Protein AF-A0A931THU3-F1 (afdb_monomer)

Radius of gyration: 15.35 Å; Cα contacts (8 Å, |Δi|>4): 109; chains: 1; bounding box: 38×20×38 Å

Nearest PDB structures (foldseek):
  2hu9-assembly2_B  TM=8.409E-01  e=5.984E-05  Archaeoglobus fulgidus

pLDDT: mean 90.41, std 8.3, range [54.19, 97.56]

Mean predicted aligned error: 4.7 Å

Sequence (86 aa):
MLTVKALLCESALRGVREGPYRFCADPACAVVYFDDNGHVFNTADLRVPVWQKQPAGARMICYCFDENETSMALEFAQTGRCDASL

Secondary structure (DSSP, 8-state):
-HHHHHHB-HHHHTT--SS--EE---TT--EEEE-TTS-EEEGGGBSS--GGGSPSSS-EEETTTTEEHHHHHHHHHHHS------

Structure (mmCIF, N/CA/C/O backbone):
data_AF-A0A931THU3-F1
#
_entry.id   AF-A0A931THU3-F1
#
loop_
_atom_site.group_PDB
_atom_site.id
_atom_site.type_symbol
_atom_site.label_atom_id
_atom_site.label_alt_id
_atom_site.label_comp_id
_atom_site.label_asym_id
_atom_site.label_entity_id
_atom_site.label_seq_id
_atom_site.pdbx_PDB_ins_code
_atom_site.Cartn_x
_atom_site.Cartn_y
_atom_site.Cartn_z
_atom_site.occupancy
_atom_site.B_iso_or_equiv
_atom_site.auth_seq_id
_atom_site.auth_comp_id
_atom_site.auth_asym_id
_atom_site.auth_atom_id
_atom_site.pdbx_PDB_model_num
ATOM 1 N N . MET A 1 1 ? 18.546 3.163 -0.121 1.00 58.06 1 MET A N 1
ATOM 2 C CA . MET A 1 1 ? 17.125 3.470 0.184 1.00 58.06 1 MET A CA 1
ATOM 3 C C . MET A 1 1 ? 16.452 2.249 0.828 1.00 58.06 1 MET A C 1
ATOM 5 O O . MET A 1 1 ? 16.392 1.209 0.181 1.00 58.06 1 MET A O 1
ATOM 9 N N . LEU A 1 2 ? 16.035 2.328 2.101 1.00 68.31 2 LEU A N 1
ATOM 10 C CA . LEU A 1 2 ? 15.595 1.159 2.895 1.00 68.31 2 LEU A CA 1
ATOM 11 C C . LEU A 1 2 ? 14.115 0.781 2.663 1.00 68.31 2 LEU A C 1
ATOM 13 O O . LEU A 1 2 ? 13.772 -0.396 2.654 1.00 68.31 2 LEU A O 1
ATOM 17 N N . THR A 1 3 ? 13.252 1.774 2.425 1.00 75.75 3 THR A N 1
ATOM 18 C CA . THR A 1 3 ? 11.787 1.618 2.477 1.00 75.75 3 THR A CA 1
ATOM 19 C C . THR A 1 3 ? 11.216 0.776 1.339 1.00 75.75 3 THR A C 1
ATOM 21 O O . THR A 1 3 ? 10.448 -0.138 1.600 1.00 75.75 3 THR A O 1
ATOM 24 N N . VAL A 1 4 ? 11.621 1.014 0.083 1.00 84.06 4 VAL A N 1
ATOM 25 C CA . VAL A 1 4 ? 11.115 0.215 -1.053 1.00 84.06 4 VAL A CA 1
ATOM 26 C C . VAL A 1 4 ? 11.594 -1.230 -0.954 1.00 84.06 4 VAL A C 1
ATOM 28 O O . VAL A 1 4 ? 10.784 -2.139 -1.065 1.00 84.06 4 VAL A O 1
ATOM 31 N N . LYS A 1 5 ? 12.879 -1.462 -0.644 1.00 88.12 5 LYS A N 1
ATOM 32 C CA . LYS A 1 5 ? 13.431 -2.820 -0.491 1.00 88.12 5 LYS A CA 1
ATOM 33 C C . LYS A 1 5 ? 12.659 -3.634 0.562 1.00 88.12 5 LYS A C 1
ATOM 35 O O . LYS A 1 5 ? 12.373 -4.797 0.323 1.00 88.12 5 LYS A O 1
ATOM 40 N N . ALA A 1 6 ? 12.272 -3.029 1.687 1.00 89.19 6 ALA A N 1
ATOM 41 C CA . ALA A 1 6 ? 11.540 -3.720 2.756 1.00 89.19 6 ALA A CA 1
ATOM 42 C C . ALA A 1 6 ? 10.104 -4.148 2.378 1.00 89.19 6 ALA A C 1
ATOM 44 O O . ALA A 1 6 ? 9.547 -5.053 3.005 1.00 89.19 6 ALA A O 1
ATOM 45 N N . LEU A 1 7 ? 9.507 -3.498 1.374 1.00 92.25 7 LEU A N 1
ATOM 46 C CA . LEU A 1 7 ? 8.124 -3.722 0.946 1.00 92.25 7 LEU A CA 1
ATOM 47 C C . LEU A 1 7 ? 8.001 -4.669 -0.250 1.00 92.25 7 LEU A C 1
ATOM 49 O O . LEU A 1 7 ? 6.893 -5.102 -0.554 1.00 92.25 7 LEU A O 1
ATOM 53 N N . LEU A 1 8 ? 9.102 -4.988 -0.930 1.00 94.50 8 LEU A N 1
ATOM 54 C CA . LEU A 1 8 ? 9.085 -5.839 -2.116 1.00 94.50 8 LEU A CA 1
ATOM 55 C C . LEU A 1 8 ? 9.111 -7.330 -1.765 1.00 94.50 8 LEU A C 1
ATOM 57 O O . LEU A 1 8 ? 9.726 -7.758 -0.788 1.00 94.50 8 LEU A O 1
ATOM 61 N N . CYS A 1 9 ? 8.472 -8.126 -2.616 1.00 95.56 9 CYS A N 1
ATOM 62 C CA . CYS A 1 9 ? 8.660 -9.568 -2.686 1.00 95.56 9 CYS A CA 1
ATOM 63 C C . CYS A 1 9 ? 10.094 -9.903 -3.122 1.00 95.56 9 CYS A C 1
ATOM 65 O O . CYS A 1 9 ? 10.739 -9.140 -3.846 1.00 95.56 9 CYS A O 1
ATOM 67 N N . GLU A 1 10 ? 10.586 -11.086 -2.747 1.00 93.00 10 GLU A N 1
ATOM 68 C CA . GLU A 1 10 ? 11.962 -11.509 -3.053 1.00 93.00 10 GLU A CA 1
ATOM 69 C C . GLU A 1 10 ? 12.281 -11.499 -4.556 1.00 93.00 10 GLU A C 1
ATOM 71 O O . GLU A 1 10 ? 13.388 -11.141 -4.964 1.00 93.00 10 GLU A O 1
ATOM 76 N N . SER A 1 11 ? 11.299 -11.846 -5.391 1.00 93.25 11 SER A N 1
ATOM 77 C CA . SER A 1 11 ? 11.415 -11.820 -6.852 1.00 93.25 11 SER A CA 1
ATOM 78 C C . SER A 1 11 ? 11.686 -10.412 -7.394 1.00 93.25 11 SER A C 1
ATOM 80 O O . SER A 1 11 ? 12.509 -10.252 -8.298 1.00 93.25 11 SER A O 1
ATOM 82 N N . ALA A 1 12 ? 11.055 -9.391 -6.812 1.00 94.44 12 ALA A N 1
ATOM 83 C CA . ALA A 1 12 ? 11.158 -8.001 -7.245 1.00 94.44 12 ALA A CA 1
ATOM 84 C C . ALA A 1 12 ? 12.429 -7.300 -6.732 1.00 94.44 12 ALA A C 1
ATOM 86 O O . ALA A 1 12 ? 12.899 -6.344 -7.353 1.00 94.44 12 ALA A O 1
ATOM 87 N N . LEU A 1 13 ? 13.059 -7.802 -5.660 1.00 92.88 13 LEU A N 1
ATOM 88 C CA . LEU A 1 13 ? 14.286 -7.216 -5.094 1.00 92.88 13 LEU A CA 1
ATOM 89 C C . LEU A 1 13 ? 15.433 -7.100 -6.108 1.00 92.88 13 LEU A C 1
ATOM 91 O O . LEU A 1 13 ? 16.208 -6.145 -6.057 1.00 92.88 13 LEU A O 1
ATOM 95 N N . ARG A 1 14 ? 15.525 -8.033 -7.064 1.00 91.12 14 ARG A N 1
ATOM 96 C CA . ARG A 1 14 ? 16.548 -8.019 -8.130 1.00 91.12 14 ARG A CA 1
ATOM 97 C C . ARG A 1 14 ? 16.403 -6.820 -9.078 1.00 91.12 14 ARG A C 1
ATOM 99 O O . ARG A 1 14 ? 17.367 -6.412 -9.729 1.00 91.12 14 ARG A O 1
ATOM 106 N N . GLY A 1 15 ? 15.201 -6.254 -9.164 1.00 89.62 15 GLY A N 1
ATOM 107 C CA . GLY A 1 15 ? 14.891 -5.081 -9.977 1.00 89.62 15 GLY A CA 1
ATOM 108 C C . GLY A 1 15 ? 15.290 -3.758 -9.327 1.00 89.62 15 GLY A C 1
ATOM 109 O O . GLY A 1 15 ? 15.314 -2.738 -10.009 1.00 89.62 15 GLY A O 1
ATOM 110 N N . VAL A 1 16 ? 15.629 -3.749 -8.033 1.00 92.19 16 VAL A N 1
ATOM 111 C CA . VAL A 1 16 ? 15.931 -2.502 -7.324 1.00 92.19 16 VAL A CA 1
ATOM 112 C C . VAL A 1 16 ? 17.237 -1.906 -7.837 1.00 92.19 16 VAL A C 1
ATOM 114 O O . VAL A 1 16 ? 18.232 -2.608 -8.043 1.00 92.19 16 VAL A O 1
ATOM 117 N N . ARG A 1 17 ? 17.229 -0.592 -8.047 1.00 91.06 17 ARG A N 1
ATOM 118 C CA . ARG A 1 17 ? 18.406 0.207 -8.386 1.00 91.06 17 ARG A CA 1
ATOM 119 C C . ARG A 1 17 ? 18.676 1.224 -7.289 1.00 91.06 17 ARG A C 1
ATOM 121 O O . ARG A 1 17 ? 17.822 1.502 -6.448 1.00 91.06 17 ARG A O 1
ATOM 128 N N . GLU A 1 18 ? 19.893 1.746 -7.273 1.00 88.25 18 GLU A N 1
ATOM 129 C CA . GLU A 1 18 ? 20.209 2.887 -6.424 1.00 88.25 18 GLU A CA 1
ATOM 130 C C . GLU A 1 18 ? 19.636 4.156 -7.056 1.00 88.25 18 GLU A C 1
ATOM 132 O O . GLU A 1 18 ? 19.736 4.363 -8.263 1.00 88.25 18 GLU A O 1
ATOM 137 N N . GLY A 1 19 ? 19.008 4.987 -6.230 1.00 88.12 19 GLY A N 1
ATOM 138 C CA . GLY A 1 19 ? 18.317 6.187 -6.679 1.00 88.12 19 GLY A CA 1
ATOM 139 C C . GLY A 1 19 ? 17.028 6.446 -5.900 1.00 88.12 19 GLY A C 1
ATOM 140 O O . GLY A 1 19 ? 16.592 5.604 -5.105 1.00 88.12 19 GLY A O 1
ATOM 141 N N . PRO A 1 20 ? 16.434 7.635 -6.082 1.00 92.00 20 PRO A N 1
ATOM 142 C CA . PRO A 1 20 ? 15.163 7.976 -5.469 1.00 92.00 20 PRO A CA 1
ATOM 143 C C . PRO A 1 20 ? 14.011 7.294 -6.211 1.00 92.00 20 PRO A C 1
ATOM 145 O O . PRO A 1 20 ? 13.864 7.445 -7.421 1.00 92.00 20 PRO A O 1
ATOM 148 N N . TYR A 1 21 ? 13.151 6.607 -5.464 1.00 94.62 21 TYR A N 1
ATOM 149 C CA . TYR A 1 21 ? 11.847 6.179 -5.963 1.00 94.62 21 TYR A CA 1
ATOM 150 C C . TYR A 1 21 ? 10.759 7.111 -5.435 1.00 94.62 21 TYR A C 1
ATOM 152 O O . TYR A 1 21 ? 10.840 7.622 -4.315 1.00 94.62 21 TYR A O 1
ATOM 160 N N . ARG A 1 22 ? 9.709 7.293 -6.232 1.00 95.44 22 ARG A N 1
ATOM 161 C CA . ARG A 1 22 ? 8.495 8.032 -5.884 1.00 95.44 22 ARG A CA 1
ATOM 162 C C . ARG A 1 22 ? 7.312 7.082 -5.808 1.00 95.44 22 ARG A C 1
ATOM 164 O O . ARG A 1 22 ? 7.304 6.038 -6.452 1.00 95.44 22 ARG A O 1
ATOM 171 N N . PHE A 1 23 ? 6.323 7.457 -5.007 1.00 95.50 23 PHE A N 1
ATOM 172 C CA . PHE A 1 23 ? 5.086 6.706 -4.844 1.00 95.50 23 PHE A CA 1
ATOM 173 C C . PHE A 1 23 ? 3.993 7.259 -5.761 1.00 95.50 23 PHE A C 1
ATOM 175 O O . PHE A 1 23 ? 3.772 8.469 -5.808 1.00 95.50 23 PHE A O 1
ATOM 182 N N . CYS A 1 24 ? 3.284 6.382 -6.468 1.00 96.94 24 CYS A N 1
ATOM 183 C CA . CYS A 1 24 ? 2.105 6.753 -7.244 1.00 96.94 24 CYS A CA 1
ATOM 184 C C . CYS A 1 24 ? 0.846 6.603 -6.380 1.00 96.94 24 CYS A C 1
ATOM 186 O O . CYS A 1 24 ? 0.458 5.487 -6.041 1.00 96.94 24 CYS A O 1
ATOM 188 N N . ALA A 1 25 ? 0.175 7.713 -6.066 1.00 95.62 25 ALA A N 1
ATOM 189 C CA . ALA A 1 25 ? -1.031 7.716 -5.232 1.00 95.62 25 ALA A CA 1
ATOM 190 C C . ALA A 1 25 ? -2.348 7.493 -6.000 1.00 95.62 25 ALA A C 1
ATOM 192 O O . ALA A 1 25 ? -3.392 7.374 -5.368 1.00 95.62 25 ALA A O 1
ATOM 193 N N . ASP A 1 26 ? -2.314 7.431 -7.334 1.00 96.94 26 ASP A N 1
ATOM 194 C CA . ASP A 1 26 ? -3.516 7.251 -8.157 1.00 96.94 26 ASP A CA 1
ATOM 195 C C . ASP A 1 26 ? -4.141 5.862 -7.916 1.00 96.94 26 ASP A C 1
ATOM 197 O O . ASP A 1 26 ? -3.480 4.857 -8.195 1.00 96.94 26 ASP A O 1
ATOM 201 N N . PRO A 1 27 ? -5.387 5.763 -7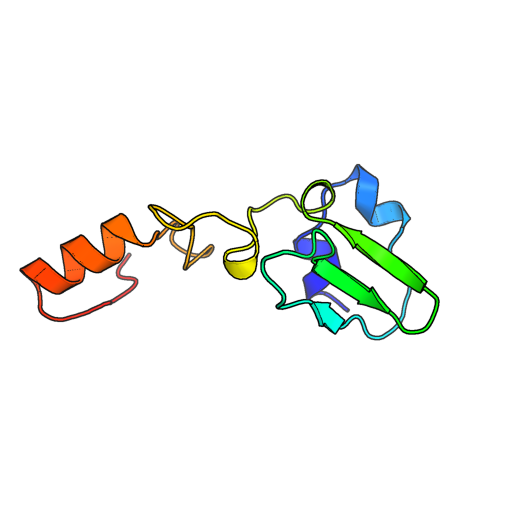.420 1.00 94.81 27 PRO A N 1
ATOM 202 C CA . PRO A 1 27 ? -6.017 4.481 -7.113 1.00 94.81 27 PRO A CA 1
ATOM 203 C C . PRO A 1 27 ? -6.262 3.597 -8.344 1.00 94.81 27 PRO A C 1
ATOM 205 O O . PRO A 1 27 ? -6.324 2.378 -8.203 1.00 94.81 27 PRO A O 1
ATOM 208 N N . ALA A 1 28 ? -6.371 4.175 -9.545 1.00 95.38 28 ALA A N 1
ATOM 209 C CA . ALA A 1 28 ? -6.577 3.428 -10.788 1.00 95.38 28 ALA A CA 1
ATOM 210 C C . ALA A 1 28 ? -5.263 2.910 -11.404 1.00 95.38 28 ALA A C 1
ATOM 212 O O . ALA A 1 28 ? -5.283 2.095 -12.327 1.00 95.38 28 ALA A O 1
ATOM 213 N N . CYS A 1 29 ? -4.112 3.365 -10.905 1.00 96.88 29 CYS A N 1
ATOM 214 C CA . CYS A 1 29 ? -2.804 2.987 -11.425 1.00 96.88 29 CYS A CA 1
ATOM 215 C C . CYS A 1 29 ? -2.198 1.834 -10.615 1.00 96.88 29 CYS A C 1
ATOM 217 O O . CYS A 1 29 ? -1.905 1.994 -9.434 1.00 96.88 29 CYS A O 1
ATOM 219 N N . ALA A 1 30 ? -1.919 0.692 -11.249 1.00 96.75 30 ALA A N 1
ATOM 220 C CA . ALA A 1 30 ? -1.302 -0.455 -10.572 1.00 96.75 30 ALA A CA 1
ATOM 221 C C . ALA A 1 30 ? 0.160 -0.216 -10.137 1.00 96.75 30 ALA A C 1
ATOM 223 O O . ALA A 1 30 ? 0.685 -0.969 -9.317 1.00 96.75 30 ALA A O 1
ATOM 224 N N . VAL A 1 31 ? 0.827 0.818 -10.664 1.00 97.56 31 VAL A N 1
ATOM 225 C CA . VAL A 1 31 ? 2.184 1.197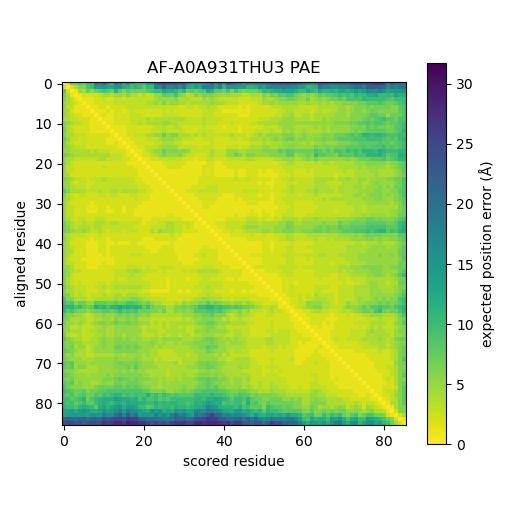 -10.246 1.00 97.56 31 VAL A CA 1
ATOM 226 C C . VAL A 1 31 ? 2.149 1.724 -8.813 1.00 97.56 31 VAL A C 1
ATOM 228 O O . VAL A 1 31 ? 1.313 2.557 -8.461 1.00 97.56 31 VAL A O 1
ATOM 231 N N . VAL A 1 32 ? 3.086 1.254 -7.995 1.00 97.00 32 VAL A N 1
ATOM 232 C CA . VAL A 1 32 ? 3.280 1.681 -6.608 1.00 97.00 32 VAL A CA 1
ATOM 233 C C . VAL A 1 32 ? 4.507 2.572 -6.505 1.00 97.00 32 VAL A C 1
ATOM 235 O O . VAL A 1 32 ? 4.381 3.727 -6.107 1.00 97.00 32 VAL A O 1
ATOM 238 N N . TYR A 1 33 ? 5.674 2.061 -6.904 1.00 96.56 33 TYR A N 1
ATOM 239 C CA . TYR A 1 33 ? 6.932 2.802 -6.886 1.00 96.56 33 TYR A CA 1
ATOM 240 C C . TYR A 1 33 ? 7.500 2.942 -8.291 1.00 96.56 33 TYR A C 1
ATOM 242 O O . TYR A 1 33 ? 7.451 1.997 -9.073 1.00 96.56 33 TYR A O 1
ATOM 250 N N . PHE A 1 34 ? 8.067 4.104 -8.594 1.00 96.19 34 PHE A N 1
ATOM 251 C CA . PHE A 1 34 ? 8.743 4.365 -9.862 1.00 96.19 34 PHE A CA 1
ATOM 252 C C . PHE A 1 34 ? 9.947 5.290 -9.673 1.00 96.19 34 PHE A C 1
ATOM 254 O O . PHE A 1 34 ? 9.981 6.062 -8.713 1.00 96.19 34 PHE A O 1
ATOM 261 N N . ASP A 1 35 ? 10.924 5.224 -10.573 1.00 94.75 35 ASP A N 1
ATOM 262 C CA . ASP A 1 35 ? 12.061 6.150 -10.620 1.00 94.75 35 ASP A CA 1
ATOM 263 C C . ASP A 1 35 ? 12.098 6.961 -11.932 1.00 94.75 35 ASP A C 1
ATOM 265 O O . ASP A 1 35 ? 11.281 6.764 -12.832 1.00 94.75 35 ASP A O 1
ATOM 269 N N . ASP A 1 36 ? 13.049 7.895 -12.035 1.00 93.88 36 ASP A N 1
ATOM 270 C CA . ASP A 1 36 ? 13.249 8.728 -13.236 1.00 93.88 36 ASP A CA 1
ATOM 271 C C . ASP A 1 36 ? 13.851 7.965 -14.429 1.00 93.88 36 ASP A C 1
ATOM 273 O O . ASP A 1 36 ? 13.877 8.480 -15.544 1.00 93.88 36 ASP A O 1
ATOM 277 N N . ASN A 1 37 ? 14.326 6.736 -14.214 1.00 93.06 37 ASN A N 1
ATOM 278 C CA . ASN A 1 37 ? 14.958 5.904 -15.237 1.00 93.06 37 ASN A CA 1
ATOM 279 C C . ASN A 1 37 ? 13.985 4.875 -15.837 1.00 93.06 37 ASN A C 1
ATOM 281 O O . ASN A 1 37 ? 14.395 4.040 -16.644 1.00 93.06 37 ASN A O 1
ATOM 285 N N . GLY A 1 38 ? 12.707 4.922 -15.448 1.00 91.69 38 GLY A N 1
ATOM 286 C CA . GLY A 1 38 ? 11.658 4.038 -15.953 1.00 91.69 38 GLY A CA 1
ATOM 287 C C . GLY A 1 38 ? 11.551 2.692 -15.233 1.00 91.69 38 GLY A C 1
ATOM 288 O O . GLY A 1 38 ? 10.807 1.825 -15.694 1.00 91.69 38 GLY A O 1
ATOM 289 N N . HIS A 1 39 ? 12.241 2.490 -14.106 1.00 94.38 39 HIS A N 1
ATOM 290 C CA . HIS A 1 39 ? 12.009 1.317 -13.264 1.00 94.38 39 HIS A CA 1
ATOM 291 C C . HIS A 1 39 ? 10.698 1.485 -12.505 1.00 94.38 39 HIS A C 1
ATOM 293 O O . HIS A 1 39 ? 10.451 2.524 -11.893 1.00 94.38 39 HIS A O 1
ATOM 299 N N . VAL A 1 40 ? 9.879 0.436 -12.507 1.00 96.12 40 VAL A N 1
ATOM 300 C CA . VAL A 1 40 ? 8.567 0.428 -11.861 1.00 96.12 40 VAL A CA 1
ATOM 301 C C . VAL A 1 40 ? 8.379 -0.833 -11.028 1.00 96.12 40 VAL A C 1
ATOM 303 O O . VAL A 1 40 ? 8.847 -1.906 -11.402 1.00 96.12 40 VAL A O 1
ATOM 306 N N . PHE A 1 41 ? 7.658 -0.690 -9.921 1.00 97.44 41 PHE A N 1
ATOM 307 C CA . PHE A 1 41 ? 7.124 -1.786 -9.119 1.00 97.44 41 PHE A CA 1
ATOM 308 C C . PHE A 1 41 ? 5.619 -1.597 -8.980 1.00 97.44 41 PHE A C 1
ATOM 310 O O . PHE A 1 41 ? 5.158 -0.514 -8.601 1.00 97.44 41 PHE A O 1
ATOM 317 N N . ASN A 1 42 ? 4.856 -2.631 -9.305 1.00 97.50 42 ASN A N 1
ATOM 318 C CA . ASN A 1 42 ? 3.402 -2.642 -9.220 1.00 97.50 42 ASN A CA 1
ATOM 319 C C . ASN A 1 42 ? 2.920 -3.339 -7.937 1.00 97.50 42 ASN A C 1
ATOM 321 O O . ASN A 1 42 ? 3.712 -3.807 -7.123 1.00 97.50 42 ASN A O 1
ATOM 325 N N . THR A 1 43 ? 1.606 -3.397 -7.739 1.00 96.44 43 THR A N 1
ATOM 326 C CA . THR A 1 43 ? 0.987 -4.014 -6.556 1.00 96.44 43 THR A CA 1
ATOM 327 C C . THR A 1 43 ? 1.380 -5.475 -6.322 1.00 96.44 43 THR A C 1
ATOM 329 O O . THR A 1 43 ? 1.456 -5.879 -5.168 1.00 96.44 43 THR A O 1
ATOM 332 N N . ALA A 1 44 ? 1.654 -6.257 -7.370 1.00 96.25 44 ALA A N 1
ATOM 333 C CA . ALA A 1 44 ? 2.070 -7.658 -7.256 1.00 96.25 44 ALA A CA 1
ATOM 334 C C . ALA A 1 44 ? 3.551 -7.821 -6.868 1.00 96.25 44 ALA A C 1
ATOM 336 O O . ALA A 1 44 ? 3.956 -8.889 -6.407 1.00 96.25 44 ALA A O 1
ATOM 337 N N . ASP A 1 45 ? 4.356 -6.768 -7.022 1.00 97.00 45 ASP A N 1
ATOM 338 C CA . ASP A 1 45 ? 5.764 -6.766 -6.624 1.00 97.00 45 ASP A CA 1
ATOM 339 C C . ASP A 1 45 ? 5.944 -6.525 -5.120 1.00 97.00 45 ASP A C 1
ATOM 341 O O . ASP A 1 45 ? 7.042 -6.721 -4.596 1.00 97.00 45 ASP A O 1
ATOM 345 N N . LEU A 1 46 ? 4.891 -6.091 -4.417 1.00 95.38 46 LEU A N 1
ATOM 346 C CA . LEU A 1 46 ? 4.916 -5.809 -2.987 1.00 95.38 46 LEU A CA 1
ATOM 347 C C . LEU A 1 46 ? 4.346 -6.968 -2.167 1.00 95.38 46 LEU A C 1
ATOM 349 O O . LEU A 1 46 ? 3.365 -7.605 -2.538 1.00 95.38 46 LEU A O 1
ATOM 353 N N . ARG A 1 47 ? 4.938 -7.193 -0.992 1.00 94.25 47 ARG A N 1
ATOM 354 C CA . ARG A 1 47 ? 4.527 -8.247 -0.047 1.00 94.25 47 ARG A CA 1
ATOM 355 C C . ARG A 1 47 ? 3.372 -7.848 0.875 1.00 94.25 47 ARG A C 1
ATOM 357 O O . ARG A 1 47 ? 2.908 -8.673 1.655 1.00 94.25 47 ARG A O 1
ATOM 364 N N . VAL A 1 48 ? 2.951 -6.586 0.824 1.00 91.12 48 VAL A N 1
ATOM 365 C CA . VAL A 1 48 ? 1.819 -6.045 1.585 1.00 91.12 48 VAL A CA 1
ATOM 366 C C . VAL A 1 48 ? 0.862 -5.316 0.639 1.00 91.12 48 VAL A C 1
ATOM 368 O O . VAL A 1 48 ? 1.322 -4.693 -0.324 1.00 91.12 48 VAL A O 1
ATOM 371 N N . PRO A 1 49 ? -0.459 -5.366 0.890 1.00 92.69 49 PRO A N 1
ATOM 372 C CA . PRO A 1 49 ? -1.4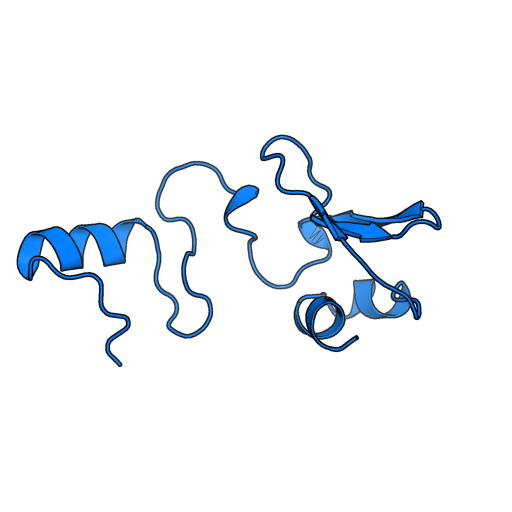19 -4.595 0.110 1.00 92.69 49 PRO A CA 1
ATOM 373 C C . PRO A 1 49 ? -1.166 -3.100 0.310 1.00 92.69 49 PRO A C 1
ATOM 375 O O . PRO A 1 49 ? -0.899 -2.669 1.420 1.00 92.69 49 PRO A O 1
ATOM 378 N N . VAL A 1 50 ? -1.278 -2.296 -0.747 1.00 93.94 50 VAL A N 1
ATOM 379 C CA . VAL A 1 50 ? -1.108 -0.836 -0.659 1.00 93.94 50 VAL A CA 1
ATOM 380 C C . VAL A 1 50 ? -2.470 -0.177 -0.510 1.00 93.94 50 VAL A C 1
ATOM 382 O O . VAL A 1 50 ? -3.259 -0.239 -1.449 1.00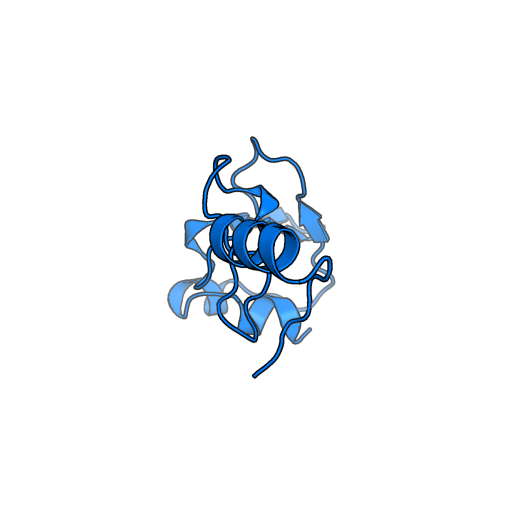 93.94 50 VAL A O 1
ATOM 385 N N . TRP A 1 51 ? -2.730 0.486 0.621 1.00 93.25 51 TRP A N 1
ATOM 386 C CA . TRP A 1 51 ? -4.023 1.120 0.933 1.00 93.25 51 TRP A CA 1
ATOM 387 C C . TRP A 1 51 ? -4.643 1.906 -0.240 1.00 93.25 51 TRP A C 1
ATOM 389 O O . TRP A 1 51 ? -5.789 1.649 -0.605 1.00 93.25 51 TRP A O 1
ATOM 399 N N . GLN A 1 52 ? -3.883 2.792 -0.901 1.00 93.12 52 GLN A N 1
ATOM 400 C CA . GLN A 1 52 ? -4.373 3.605 -2.030 1.00 93.12 52 GLN A CA 1
ATOM 401 C C . GLN A 1 52 ? -4.825 2.773 -3.242 1.00 93.12 52 GLN A C 1
ATOM 403 O O . GLN A 1 52 ? -5.556 3.281 -4.084 1.00 93.12 52 GLN A O 1
ATOM 408 N N . LYS A 1 53 ? -4.363 1.525 -3.362 1.00 95.25 53 LYS A N 1
ATOM 409 C CA . LYS A 1 53 ? -4.608 0.628 -4.504 1.00 95.25 53 LYS A CA 1
ATOM 410 C C . LYS A 1 53 ? -5.677 -0.425 -4.213 1.00 95.25 53 LYS A C 1
ATOM 412 O O . LYS A 1 53 ? -5.898 -1.308 -5.037 1.00 95.25 53 LYS A O 1
ATOM 417 N N . GLN A 1 54 ? -6.295 -0.379 -3.035 1.00 93.31 54 GLN A N 1
ATOM 418 C CA . GLN A 1 54 ? -7.323 -1.329 -2.619 1.00 93.31 54 GLN A CA 1
ATOM 419 C C . GLN A 1 54 ? -8.731 -0.724 -2.778 1.00 93.31 54 GLN A C 1
ATOM 421 O O . GLN A 1 54 ? -8.910 0.485 -2.608 1.00 93.31 54 GLN A O 1
ATOM 426 N N . PRO A 1 55 ? -9.757 -1.539 -3.085 1.00 90.19 55 PRO A N 1
ATOM 427 C CA . PRO A 1 55 ? -11.153 -1.096 -3.082 1.00 90.19 55 PRO A CA 1
ATOM 428 C C . PRO A 1 55 ? -11.614 -0.727 -1.664 1.00 90.19 55 PRO A C 1
ATOM 430 O O . PRO A 1 55 ? -11.051 -1.204 -0.685 1.00 90.19 55 PRO A O 1
ATOM 433 N N . ALA A 1 56 ? -12.612 0.158 -1.529 1.00 87.44 56 ALA A N 1
ATOM 434 C CA . ALA A 1 56 ? -13.143 0.592 -0.216 1.00 87.44 56 ALA A CA 1
ATOM 435 C C . ALA A 1 56 ? -13.677 -0.598 0.582 1.00 87.44 56 ALA A C 1
ATOM 437 O O . ALA A 1 56 ? -14.315 -1.465 -0.014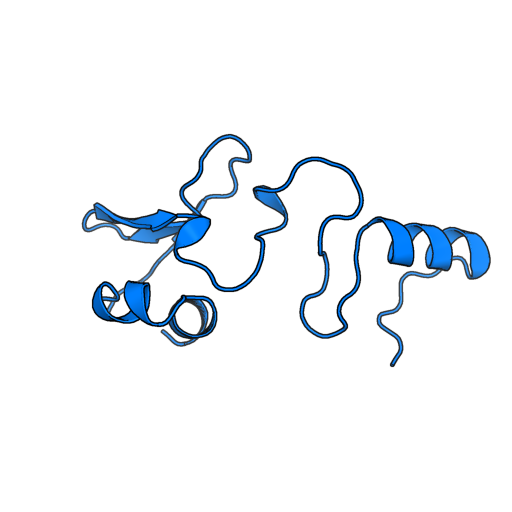 1.00 87.44 56 ALA A O 1
ATOM 438 N N . GLY A 1 57 ? -13.430 -0.647 1.895 1.00 87.94 57 GLY A N 1
ATOM 439 C CA . GLY A 1 57 ? -13.906 -1.758 2.715 1.00 87.94 57 GLY A CA 1
ATOM 440 C C . GLY A 1 57 ? -13.104 -1.943 3.995 1.00 87.94 57 GLY A C 1
ATOM 441 O O . GLY A 1 57 ? -13.090 -1.078 4.852 1.00 87.94 57 GLY A O 1
ATOM 442 N N . ALA A 1 58 ? -12.469 -3.103 4.144 1.00 86.06 58 ALA A N 1
ATOM 443 C CA . ALA A 1 58 ? -11.559 -3.406 5.247 1.00 86.06 58 ALA A CA 1
ATOM 444 C C . ALA A 1 58 ? -10.102 -3.230 4.788 1.00 86.06 58 ALA A C 1
ATOM 446 O O . ALA A 1 58 ? -9.285 -4.142 4.916 1.00 86.06 58 ALA A O 1
ATOM 447 N N . ARG A 1 59 ? -9.772 -2.087 4.167 1.00 93.56 59 ARG A N 1
ATOM 448 C CA . ARG A 1 59 ? -8.399 -1.856 3.692 1.00 93.56 59 ARG A CA 1
ATOM 449 C C . ARG A 1 59 ? -7.450 -1.754 4.874 1.00 93.56 59 ARG A C 1
ATOM 451 O O . ARG A 1 59 ? -7.768 -1.098 5.861 1.00 93.56 59 ARG A O 1
ATOM 458 N N . MET A 1 60 ? -6.266 -2.334 4.723 1.00 92.12 60 MET A N 1
ATOM 459 C CA . MET A 1 60 ? -5.180 -2.188 5.686 1.00 92.12 60 MET A CA 1
ATOM 460 C C . MET A 1 60 ? -4.762 -0.719 5.788 1.00 92.12 60 MET A C 1
ATOM 462 O O . MET A 1 60 ? -4.425 -0.115 4.768 1.00 92.12 60 MET A O 1
ATOM 466 N N . ILE A 1 61 ? -4.778 -0.153 6.995 1.00 90.31 61 ILE A N 1
ATOM 467 C CA . ILE A 1 61 ? -4.353 1.229 7.251 1.00 90.31 61 ILE A CA 1
ATOM 468 C C . ILE A 1 61 ? -3.016 1.254 7.984 1.00 90.31 61 ILE A C 1
ATOM 470 O O . ILE A 1 61 ? -2.135 2.033 7.612 1.00 90.31 61 ILE A O 1
ATOM 474 N N . CYS A 1 62 ? -2.834 0.394 8.987 1.00 89.38 62 CYS A N 1
ATOM 475 C CA . CYS A 1 62 ? -1.603 0.353 9.764 1.00 89.38 62 CYS A CA 1
ATOM 476 C C . CYS A 1 62 ? -0.953 -1.029 9.710 1.00 89.38 62 CYS A C 1
ATOM 478 O O . CYS A 1 62 ? -1.340 -1.944 10.427 1.00 89.38 62 CYS A O 1
ATOM 480 N N . TYR A 1 63 ? 0.116 -1.150 8.919 1.00 88.50 63 TYR A N 1
ATOM 481 C CA . TYR A 1 63 ? 0.882 -2.398 8.805 1.00 88.50 63 TYR A CA 1
ATOM 482 C C . TYR A 1 63 ? 1.638 -2.783 10.085 1.00 88.50 63 TYR A C 1
ATOM 484 O O . TYR A 1 63 ? 2.094 -3.915 10.200 1.00 88.50 63 TYR A O 1
ATOM 492 N N . CYS A 1 64 ? 1.820 -1.851 11.024 1.00 88.44 64 CYS A N 1
ATOM 493 C CA . CYS A 1 64 ? 2.534 -2.118 12.273 1.00 88.44 64 CYS A CA 1
ATOM 494 C C . CYS A 1 64 ? 1.703 -2.955 13.253 1.00 88.44 64 CYS A C 1
ATOM 496 O O . CYS A 1 64 ? 2.275 -3.739 14.003 1.00 88.44 64 CYS A O 1
ATOM 498 N N . PHE A 1 65 ? 0.381 -2.769 13.238 1.00 88.38 65 PHE A N 1
ATOM 499 C CA . PHE A 1 65 ? -0.549 -3.345 14.215 1.00 88.38 65 PHE A CA 1
ATOM 500 C C . PHE A 1 65 ? -1.676 -4.156 13.560 1.00 88.38 65 PHE A C 1
ATOM 502 O O . PHE A 1 65 ? -2.573 -4.611 14.250 1.00 88.38 65 PHE A O 1
ATOM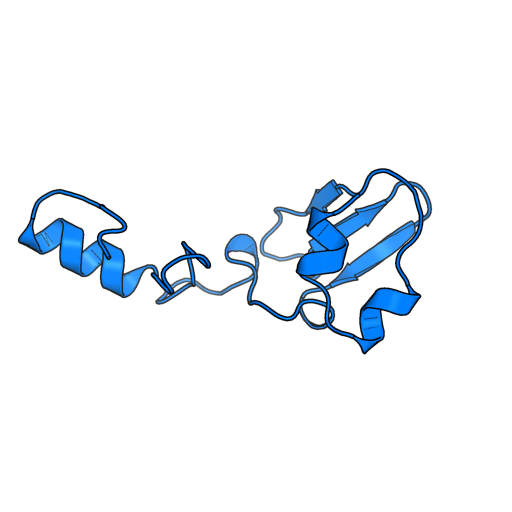 509 N N . ASP A 1 66 ? -1.608 -4.357 12.239 1.00 88.31 66 ASP A N 1
ATOM 510 C CA . ASP A 1 66 ? -2.596 -5.106 11.447 1.00 88.31 66 ASP A CA 1
ATOM 511 C C . ASP A 1 66 ? -4.013 -4.490 11.463 1.00 88.31 66 ASP A C 1
ATOM 513 O O . ASP A 1 66 ? -5.026 -5.172 11.314 1.00 88.31 66 ASP A O 1
ATOM 517 N N . GLU A 1 67 ? -4.084 -3.163 11.610 1.00 91.12 67 GLU A N 1
ATOM 518 C CA . GLU A 1 67 ? -5.345 -2.423 11.693 1.00 91.12 67 GLU A CA 1
ATOM 519 C C . GLU A 1 67 ? -5.899 -2.058 10.316 1.00 91.12 67 GLU A C 1
ATOM 521 O O . GLU A 1 67 ? -5.184 -1.560 9.432 1.00 91.12 67 GLU A O 1
ATOM 526 N N . ASN A 1 68 ? -7.211 -2.217 10.155 1.00 92.81 68 ASN A N 1
ATOM 527 C CA . ASN A 1 68 ? -7.925 -1.921 8.922 1.00 92.81 68 ASN A CA 1
ATOM 528 C C . ASN A 1 68 ? -9.063 -0.906 9.129 1.00 92.81 68 ASN A C 1
ATOM 530 O O . ASN A 1 68 ? -9.423 -0.534 10.242 1.00 92.81 68 ASN A O 1
ATOM 534 N N . GLU A 1 69 ? -9.642 -0.444 8.022 1.00 92.88 69 GLU A N 1
ATOM 535 C CA . GLU A 1 69 ? -10.773 0.498 8.006 1.00 92.88 69 GLU A CA 1
ATOM 536 C C . GLU A 1 69 ? -11.944 0.065 8.905 1.00 92.88 69 GLU A C 1
ATOM 538 O O . GLU A 1 69 ? -12.577 0.909 9.535 1.00 92.88 69 GLU A O 1
ATOM 543 N N . THR A 1 70 ? -12.227 -1.239 8.994 1.00 92.00 70 THR A N 1
ATOM 544 C CA . THR A 1 70 ? -13.336 -1.756 9.804 1.00 92.00 70 THR A CA 1
ATOM 545 C C . THR A 1 70 ? -13.007 -1.743 11.291 1.00 92.00 70 THR A C 1
ATOM 547 O O . THR A 1 70 ? -13.831 -1.272 12.073 1.00 92.00 70 THR A O 1
ATOM 550 N N . SER A 1 71 ? -11.830 -2.231 11.691 1.00 91.25 71 SER A N 1
ATOM 551 C CA . SER A 1 71 ? -11.436 -2.258 13.105 1.00 91.25 71 SER A CA 1
ATOM 552 C C . SER A 1 71 ? -11.343 -0.849 13.686 1.00 91.25 71 SER A C 1
ATOM 554 O O . SER A 1 71 ? -11.963 -0.583 14.714 1.00 91.25 71 SER A O 1
ATOM 556 N N . MET A 1 72 ? -10.724 0.089 12.963 1.00 90.00 72 MET A N 1
ATOM 557 C CA . MET A 1 72 ? -10.640 1.483 13.409 1.00 90.00 72 MET A CA 1
ATOM 558 C C . MET A 1 72 ? -11.998 2.190 13.462 1.00 90.00 72 MET A C 1
ATOM 560 O O . MET A 1 72 ? -12.249 2.977 14.371 1.00 90.00 72 MET A O 1
ATOM 564 N N . ALA A 1 73 ? -12.904 1.924 12.514 1.00 91.44 73 ALA A N 1
ATOM 565 C CA . ALA A 1 73 ? -14.254 2.486 12.581 1.00 91.44 73 ALA A CA 1
ATOM 566 C C . ALA A 1 73 ? -15.030 1.959 13.800 1.00 91.44 73 ALA A C 1
ATOM 568 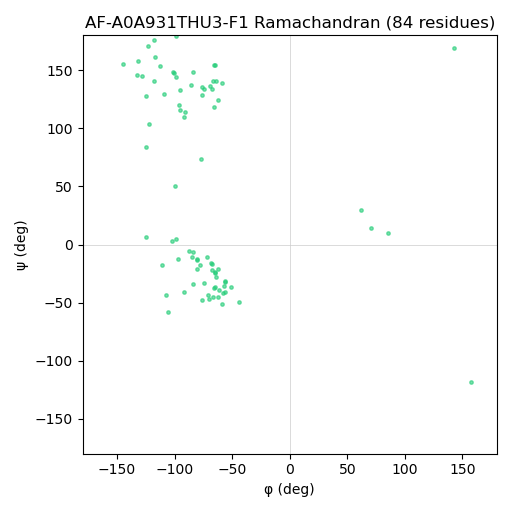O O . ALA A 1 73 ? -15.803 2.696 14.416 1.00 91.44 73 ALA A O 1
ATOM 569 N N . LEU A 1 74 ? -14.821 0.686 14.145 1.00 91.31 74 LEU A N 1
ATOM 570 C CA . LEU A 1 74 ? -15.474 0.026 15.269 1.00 91.31 74 LEU A CA 1
ATOM 571 C C . LEU A 1 74 ? -14.943 0.547 16.609 1.00 91.31 74 LEU A C 1
ATOM 573 O O . LEU A 1 74 ? -15.740 0.853 17.496 1.00 91.31 74 LEU A O 1
ATOM 577 N N . GLU A 1 75 ? -13.628 0.720 16.724 1.00 91.50 75 GLU A N 1
ATOM 578 C CA . GLU A 1 75 ? -12.981 1.352 17.875 1.00 91.50 75 GLU A CA 1
ATOM 579 C C . GLU A 1 75 ? -13.502 2.779 18.079 1.00 91.50 75 GLU A C 1
ATOM 581 O O . GLU A 1 75 ? -14.010 3.107 19.152 1.00 91.50 75 GLU A O 1
ATOM 586 N N . PHE A 1 76 ? -13.497 3.593 17.020 1.00 93.56 76 PHE A N 1
ATOM 587 C CA . PHE A 1 76 ? -13.970 4.972 17.084 1.00 93.56 76 PHE A CA 1
ATOM 588 C C . PHE A 1 76 ? -15.422 5.073 17.551 1.00 93.56 76 PHE A C 1
ATOM 590 O O . PHE A 1 76 ? -15.754 5.924 18.378 1.00 93.56 76 PHE A O 1
ATOM 597 N N . ALA A 1 77 ? -16.291 4.184 17.067 1.00 94.44 77 ALA A N 1
ATOM 598 C CA . ALA A 1 77 ? -17.687 4.146 17.488 1.00 94.44 77 ALA A CA 1
ATOM 599 C C . ALA A 1 77 ? -17.858 3.804 18.982 1.00 94.44 77 ALA A C 1
ATOM 601 O O . ALA A 1 77 ? -18.844 4.222 19.589 1.00 94.44 77 ALA A O 1
ATOM 602 N N . GLN A 1 78 ? -16.924 3.055 19.576 1.00 92.62 78 GLN A N 1
ATOM 603 C CA . GLN A 1 78 ? -16.986 2.613 20.973 1.00 92.62 78 GLN A CA 1
ATOM 604 C C . GLN A 1 78 ? -16.297 3.577 21.943 1.00 92.62 78 GLN A C 1
ATOM 606 O O . GLN A 1 78 ? -16.803 3.810 23.041 1.00 92.62 78 GLN A O 1
ATOM 611 N N . THR A 1 79 ? -15.142 4.122 21.561 1.00 92.25 79 THR A N 1
ATOM 612 C CA . THR A 1 79 ? -14.253 4.875 22.459 1.00 92.25 79 THR A CA 1
ATOM 613 C C . THR A 1 79 ? -14.201 6.370 22.135 1.00 92.25 79 THR A C 1
ATOM 615 O O . THR A 1 79 ? -13.776 7.167 22.975 1.00 92.25 79 THR A O 1
ATOM 618 N N . GLY A 1 80 ? -14.626 6.767 20.929 1.00 92.25 80 GLY A N 1
ATOM 619 C CA . GLY A 1 80 ? -14.432 8.114 20.387 1.00 92.25 80 GLY A CA 1
ATOM 620 C C . GLY A 1 80 ? -12.979 8.423 20.014 1.00 92.25 80 GLY A C 1
ATOM 621 O O . GLY A 1 80 ? -12.634 9.593 19.838 1.00 92.25 80 GLY A O 1
ATOM 622 N N . ARG A 1 81 ? -12.116 7.404 19.935 1.00 86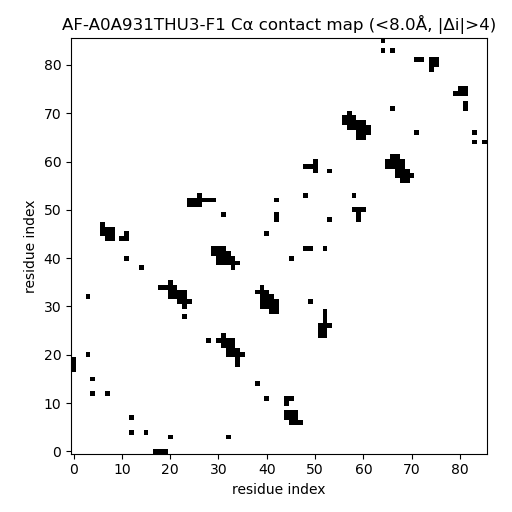.06 81 ARG A N 1
ATOM 623 C CA . ARG A 1 81 ? -10.687 7.522 19.627 1.00 86.06 81 ARG A CA 1
ATOM 624 C C . ARG A 1 81 ? -10.284 6.510 18.552 1.00 86.06 81 ARG A C 1
ATOM 626 O O . ARG A 1 81 ? -10.996 5.541 18.319 1.00 86.06 81 ARG A O 1
ATOM 633 N N . CYS A 1 82 ? -9.176 6.800 17.876 1.00 77.69 82 CYS A N 1
ATOM 634 C CA . CYS A 1 82 ? -8.528 5.891 16.935 1.00 77.69 82 CYS A CA 1
ATOM 635 C C . CYS A 1 82 ? -7.078 5.745 17.389 1.00 77.69 82 CYS A C 1
ATOM 637 O O . CYS A 1 82 ? -6.203 6.503 16.948 1.00 77.69 82 CYS A O 1
ATOM 639 N N . ASP A 1 83 ? -6.842 4.852 18.337 1.00 81.19 83 ASP A N 1
ATOM 640 C CA . ASP A 1 83 ? -5.530 4.563 18.878 1.00 81.19 83 ASP A CA 1
ATOM 641 C C . ASP A 1 83 ? -5.059 3.186 18.420 1.00 81.19 83 ASP A C 1
ATOM 643 O O . ASP A 1 83 ? -5.733 2.178 18.563 1.00 81.19 83 ASP A O 1
ATOM 647 N N . ALA A 1 84 ? -3.839 3.134 17.883 1.00 68.56 84 ALA A N 1
ATOM 648 C CA . ALA A 1 84 ? -3.181 1.864 17.619 1.00 68.56 84 ALA A CA 1
ATOM 649 C C . ALA A 1 84 ? -2.643 1.307 18.947 1.00 68.56 84 ALA A C 1
ATOM 651 O O . ALA A 1 84 ? -1.452 1.419 19.255 1.00 68.56 84 ALA A O 1
ATOM 652 N N . SER A 1 85 ? -3.559 0.823 19.779 1.00 59.16 85 SER A N 1
ATOM 653 C CA . SER A 1 85 ? -3.282 0.330 21.122 1.00 59.16 85 SER A CA 1
ATOM 654 C C . SER A 1 85 ? -3.011 -1.173 21.067 1.00 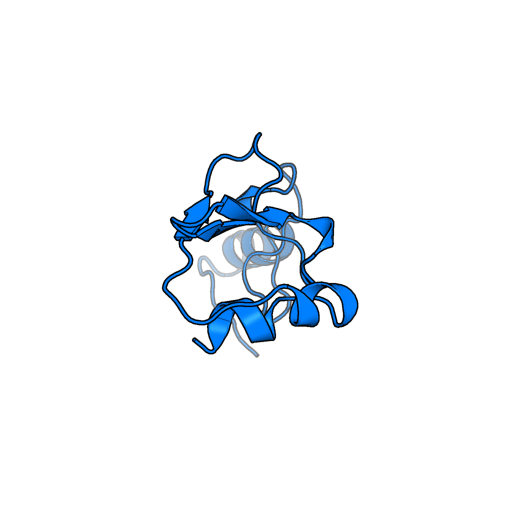59.16 85 SER A C 1
ATOM 656 O O . SER A 1 85 ? -3.910 -1.960 20.793 1.00 59.16 85 SER A O 1
ATOM 658 N N . LEU A 1 86 ? -1.744 -1.540 21.296 1.00 54.19 86 LEU A N 1
ATOM 659 C CA . LEU A 1 86 ? -1.293 -2.914 21.566 1.00 54.19 86 LEU A CA 1
ATOM 660 C C . LEU A 1 86 ? -2.022 -3.539 22.762 1.00 54.19 86 LEU A C 1
ATOM 662 O O . LEU A 1 86 ? -2.176 -2.826 23.782 1.00 54.19 86 LEU A O 1
#

Solvent-accessible surface area (backbone atoms only — not comparable to full-atom values): 5405 Å² total; per-residue (Å²): 123,68,69,66,63,75,41,36,30,81,83,42,52,78,72,65,72,92,70,74,68,46,75,51,76,54,54,90,45,63,50,38,37,36,38,94,86,72,53,72,37,38,61,87,36,32,72,58,87,54,52,62,64,51,72,91,64,70,36,59,73,37,88,90,75,75,37,24,47,51,58,47,53,53,43,29,74,72,72,75,45,82,73,95,73,130

Foldseek 3Di:
DPPVCVFFDPVCNVLDDPDDWDADLQLVDQWGIADPVGRTDGQVRTPAGDQSPDDPDQGQDDPVQRHTPVNQVVCCVVPVDRDSDD